Protein AF-A0A2J9UWI0-F1 (afdb_monomer)

Mean predicted aligned error: 16.7 Å

Organism: Vibrio mimicus (NCBI:txid674)

Structure (mmCIF, N/CA/C/O backbone):
data_AF-A0A2J9UWI0-F1
#
_entry.id   AF-A0A2J9UWI0-F1
#
loop_
_atom_site.group_PDB
_atom_site.id
_atom_site.type_symbol
_atom_site.label_atom_id
_atom_site.label_alt_id
_atom_site.label_comp_id
_atom_site.label_asym_id
_atom_site.label_entity_id
_atom_site.label_seq_id
_atom_site.pdbx_PDB_ins_code
_atom_site.Cartn_x
_atom_site.Cartn_y
_atom_site.Cartn_z
_atom_site.occupancy
_atom_site.B_iso_or_equiv
_atom_site.auth_seq_id
_atom_site.auth_comp_id
_atom_site.auth_asym_id
_atom_site.auth_atom_id
_atom_site.pdbx_PDB_model_num
ATOM 1 N N . MET A 1 1 ? -10.057 20.363 -61.666 1.00 54.41 1 MET A N 1
ATOM 2 C CA . MET A 1 1 ? -8.886 19.692 -61.058 1.00 54.41 1 MET A CA 1
ATOM 3 C C . MET A 1 1 ? -9.164 18.193 -61.062 1.00 54.41 1 MET A C 1
ATOM 5 O O . MET A 1 1 ? -10.151 17.788 -60.464 1.00 54.41 1 MET A O 1
ATOM 9 N N . SER A 1 2 ? -8.423 17.390 -61.832 1.00 67.81 2 SER A N 1
ATOM 10 C CA . SER A 1 2 ? -8.742 15.965 -62.015 1.00 67.81 2 SER A CA 1
ATOM 11 C C . SER A 1 2 ? -8.480 15.163 -60.732 1.00 67.81 2 SER A C 1
ATOM 13 O O . SER A 1 2 ? -7.499 15.394 -60.028 1.00 67.81 2 SER A O 1
ATOM 15 N N . MET A 1 3 ? -9.357 14.202 -60.431 1.00 69.88 3 MET A N 1
ATOM 16 C CA . MET A 1 3 ? -9.335 13.365 -59.217 1.00 69.88 3 MET A CA 1
ATOM 17 C C . MET A 1 3 ? -7.999 12.625 -58.997 1.00 69.88 3 MET A C 1
ATOM 19 O O . MET A 1 3 ? -7.644 12.277 -57.873 1.00 69.88 3 MET A O 1
ATOM 23 N N . ASN A 1 4 ? -7.229 12.429 -60.068 1.00 69.25 4 ASN A N 1
ATOM 24 C CA . ASN A 1 4 ? -5.918 11.783 -60.037 1.00 69.25 4 ASN A CA 1
ATOM 25 C C . ASN A 1 4 ? -4.821 12.697 -59.462 1.00 69.25 4 ASN A C 1
ATOM 27 O O . ASN A 1 4 ? -3.891 12.201 -58.831 1.00 69.25 4 ASN A O 1
ATOM 31 N N . LEU A 1 5 ? -4.960 14.021 -59.601 1.00 71.75 5 LEU A N 1
ATOM 32 C CA . LEU A 1 5 ? -4.016 14.997 -59.048 1.00 71.75 5 LEU A CA 1
ATOM 33 C C . LEU A 1 5 ? -4.143 15.097 -57.519 1.00 71.75 5 LEU A C 1
ATOM 35 O O . LEU A 1 5 ? -3.145 15.185 -56.810 1.00 71.75 5 LEU A O 1
ATOM 39 N N . LEU A 1 6 ? -5.377 15.007 -57.007 1.00 73.38 6 LEU A N 1
ATOM 40 C CA . LEU A 1 6 ? -5.657 15.006 -55.569 1.00 73.38 6 LEU A CA 1
ATOM 41 C C . LEU A 1 6 ? -5.113 13.736 -54.893 1.00 73.38 6 LEU A C 1
ATOM 43 O O . LEU A 1 6 ? -4.504 13.816 -53.830 1.00 73.38 6 LEU A O 1
ATOM 47 N N . LYS A 1 7 ? -5.262 12.570 -55.540 1.00 72.88 7 LYS A N 1
ATOM 48 C CA . LYS A 1 7 ? -4.714 11.294 -55.047 1.00 72.88 7 LYS A CA 1
ATOM 49 C C . LYS A 1 7 ? -3.183 11.294 -54.994 1.00 72.88 7 LYS A C 1
ATOM 51 O O . LYS A 1 7 ? -2.616 10.797 -54.025 1.00 72.88 7 LYS A O 1
ATOM 56 N N . ALA A 1 8 ? -2.519 11.875 -55.995 1.00 75.75 8 ALA A N 1
ATOM 57 C CA . ALA A 1 8 ? -1.060 11.989 -56.013 1.00 75.75 8 ALA A CA 1
ATOM 58 C C . ALA A 1 8 ? -0.539 12.890 -54.879 1.00 75.75 8 ALA A C 1
ATOM 60 O O . ALA A 1 8 ? 0.433 12.539 -54.212 1.00 75.75 8 ALA A O 1
ATOM 61 N N . PHE A 1 9 ? -1.230 14.002 -54.609 1.00 74.25 9 PHE A N 1
ATOM 62 C CA . PHE A 1 9 ? -0.861 14.932 -53.540 1.00 74.25 9 PHE A CA 1
ATOM 63 C C . PHE A 1 9 ? -1.030 14.316 -52.141 1.00 74.25 9 PHE A C 1
ATOM 65 O O . PHE A 1 9 ? -0.162 14.465 -51.284 1.00 74.25 9 PHE A O 1
ATOM 72 N N . VAL A 1 10 ? -2.107 13.551 -51.932 1.00 78.94 10 VAL A N 1
ATOM 73 C CA . VAL A 1 10 ? -2.337 12.810 -50.680 1.00 78.94 10 VAL A CA 1
ATOM 74 C C . VAL A 1 10 ? -1.281 11.717 -50.474 1.00 78.94 10 VAL A C 1
ATOM 76 O O . VAL A 1 10 ? -0.809 11.539 -49.357 1.00 78.94 10 VAL A O 1
ATOM 79 N N . CYS A 1 11 ? -0.851 11.024 -51.532 1.00 70.88 11 CYS A N 1
ATOM 80 C CA . CYS A 1 11 ? 0.161 9.968 -51.420 1.00 70.88 11 CYS A CA 1
ATOM 81 C C . CYS A 1 11 ? 1.552 10.529 -51.059 1.00 70.88 11 CYS A C 1
ATOM 83 O O . CYS A 1 11 ? 2.239 9.979 -50.203 1.00 70.88 11 CYS A O 1
ATOM 85 N N . MET A 1 12 ? 1.937 11.674 -51.637 1.00 65.06 12 MET A N 1
ATOM 86 C CA . MET A 1 12 ? 3.235 12.317 -51.381 1.00 65.06 12 MET A CA 1
ATOM 87 C C . MET A 1 12 ? 3.368 12.876 -49.949 1.00 65.06 12 MET A C 1
ATOM 89 O O . MET A 1 12 ? 4.473 12.940 -49.403 1.00 65.06 12 MET A O 1
ATOM 93 N N . LEU A 1 13 ? 2.243 13.240 -49.319 1.00 62.31 13 LEU A N 1
ATOM 94 C CA . LEU A 1 13 ? 2.195 13.679 -47.918 1.00 62.31 13 LEU A CA 1
ATOM 95 C C . LEU A 1 13 ? 2.383 12.524 -46.919 1.00 62.31 13 LEU A C 1
ATOM 97 O O . LEU A 1 13 ? 2.829 12.763 -45.800 1.00 62.31 13 LEU A O 1
ATOM 101 N N . VAL A 1 14 ? 2.088 11.280 -47.310 1.00 65.25 14 VAL A N 1
ATOM 102 C CA . VAL A 1 14 ? 2.164 10.107 -46.419 1.00 65.25 14 VAL A CA 1
ATOM 103 C C . VAL A 1 14 ? 3.553 9.444 -46.439 1.00 65.25 14 VAL A C 1
ATOM 105 O O . VAL A 1 14 ? 3.922 8.761 -45.488 1.00 65.25 14 VAL A O 1
ATOM 108 N N . THR A 1 15 ? 4.377 9.674 -47.469 1.00 63.19 15 THR A N 1
ATOM 109 C CA . THR A 1 15 ? 5.637 8.929 -47.683 1.00 63.19 15 THR A CA 1
ATOM 110 C C . THR A 1 15 ? 6.908 9.558 -47.093 1.00 63.19 15 THR A C 1
ATOM 112 O O . THR A 1 15 ? 7.984 9.003 -47.284 1.00 63.19 15 THR A O 1
ATOM 115 N N . ASN A 1 16 ? 6.834 10.697 -46.392 1.00 57.31 16 ASN A N 1
ATOM 116 C CA . ASN A 1 16 ? 8.026 11.459 -45.968 1.00 57.31 16 ASN A CA 1
ATOM 117 C C . ASN A 1 16 ? 8.316 11.466 -44.458 1.00 57.31 16 ASN A C 1
ATOM 119 O O . ASN A 1 16 ? 9.100 12.291 -43.995 1.00 57.31 16 ASN A O 1
ATOM 123 N N . ILE A 1 17 ? 7.742 10.551 -43.675 1.00 67.00 17 ILE A N 1
ATOM 124 C CA . ILE A 1 17 ? 8.135 10.393 -42.268 1.00 67.00 17 ILE A CA 1
ATOM 125 C C . ILE A 1 17 ? 9.065 9.182 -42.171 1.00 67.00 17 ILE A C 1
ATOM 127 O O . ILE A 1 17 ? 8.577 8.056 -42.051 1.00 67.00 17 ILE A O 1
ATOM 131 N N . PRO A 1 18 ? 10.398 9.354 -42.228 1.00 61.28 18 PRO A N 1
ATOM 132 C CA . PRO A 1 18 ? 11.292 8.291 -41.816 1.00 61.28 18 PRO A CA 1
ATOM 133 C C . PRO A 1 18 ? 11.094 8.056 -40.312 1.00 61.28 18 PRO A C 1
ATOM 135 O O . PRO A 1 18 ? 11.584 8.803 -39.465 1.00 61.28 18 PRO A O 1
ATOM 138 N N . PHE A 1 19 ? 10.316 7.025 -39.984 1.00 61.12 19 PHE A N 1
ATOM 139 C CA . PHE A 1 19 ? 10.094 6.561 -38.620 1.00 61.12 19 PHE A CA 1
ATOM 140 C C . PHE A 1 19 ? 11.351 5.824 -38.144 1.00 61.12 19 PHE A C 1
ATOM 142 O O . PHE A 1 19 ? 11.444 4.599 -38.195 1.00 61.12 19 PHE A O 1
ATOM 149 N N . TYR A 1 20 ? 12.365 6.581 -37.729 1.00 63.78 20 TYR A N 1
ATOM 150 C CA . TYR A 1 20 ? 13.526 6.025 -37.043 1.00 63.78 20 TYR A CA 1
ATOM 151 C C . TYR A 1 20 ? 13.118 5.653 -35.614 1.00 63.78 20 TYR A C 1
ATOM 153 O O . TYR A 1 20 ? 13.163 6.486 -34.709 1.00 63.78 20 TYR A O 1
ATOM 161 N N . ILE A 1 21 ? 12.720 4.397 -35.398 1.00 55.47 21 ILE A N 1
ATOM 162 C CA . ILE A 1 21 ? 12.589 3.852 -34.043 1.00 55.47 21 ILE A CA 1
ATOM 163 C C . ILE A 1 21 ? 14.000 3.575 -33.528 1.00 55.47 21 ILE A C 1
ATOM 165 O O . ILE A 1 21 ? 14.609 2.562 -33.868 1.00 55.47 21 ILE A O 1
ATOM 169 N N . LYS A 1 22 ? 14.538 4.468 -32.695 1.00 58.66 22 LYS A N 1
ATOM 170 C CA . LYS A 1 22 ? 15.651 4.098 -31.821 1.00 58.66 22 LYS A CA 1
ATOM 171 C C . LYS A 1 22 ? 15.073 3.390 -30.602 1.00 58.66 22 LYS A C 1
ATOM 173 O O . LYS A 1 22 ? 14.459 4.022 -29.750 1.00 58.66 22 LYS A O 1
ATOM 178 N N . ALA A 1 23 ? 15.230 2.072 -30.554 1.00 54.31 23 ALA A N 1
ATOM 179 C CA . ALA A 1 23 ? 14.948 1.296 -29.357 1.00 54.31 23 ALA A CA 1
ATOM 180 C C . ALA A 1 23 ? 16.140 1.441 -28.402 1.00 54.31 23 ALA A C 1
ATOM 182 O O . ALA A 1 23 ? 17.140 0.742 -28.545 1.00 54.31 23 ALA A O 1
ATOM 183 N N . GLU A 1 24 ? 16.062 2.380 -27.462 1.00 65.56 24 GLU A N 1
ATOM 184 C CA . GLU A 1 24 ? 16.965 2.391 -26.310 1.00 65.56 24 GLU A CA 1
ATOM 185 C C . GLU A 1 24 ? 16.378 1.489 -25.219 1.00 65.56 24 GLU A C 1
ATOM 187 O O . GLU A 1 24 ? 15.187 1.555 -24.908 1.00 65.56 24 GLU A O 1
ATOM 192 N N . SER A 1 25 ? 17.195 0.589 -24.672 1.00 64.62 25 SER A N 1
ATOM 193 C CA . SER A 1 25 ? 16.773 -0.308 -23.598 1.00 64.62 25 SER A CA 1
ATOM 194 C C . SER A 1 25 ? 16.553 0.493 -22.314 1.00 64.62 25 SER A C 1
ATOM 196 O O . SER A 1 25 ? 17.507 1.005 -21.730 1.00 64.62 25 SER A O 1
ATOM 198 N N . LEU A 1 26 ? 15.302 0.586 -21.866 1.00 71.25 26 LEU A N 1
ATOM 199 C CA . LEU A 1 26 ? 14.918 1.273 -20.638 1.00 71.25 26 LEU A CA 1
ATOM 200 C C . LEU A 1 26 ? 14.902 0.281 -19.466 1.00 71.25 26 LEU A C 1
ATOM 202 O O . LEU A 1 26 ? 13.996 -0.545 -19.365 1.00 71.25 26 LEU A O 1
ATOM 206 N N . SER A 1 27 ? 15.897 0.341 -18.577 1.00 76.75 27 SER A N 1
ATOM 207 C CA . SER A 1 27 ? 15.917 -0.485 -17.363 1.00 76.75 27 SER A CA 1
ATOM 208 C C . SER A 1 27 ? 15.174 0.221 -16.227 1.00 76.75 27 SER A C 1
ATOM 210 O O . SER A 1 27 ? 15.696 1.159 -15.624 1.00 76.75 27 SER A O 1
ATOM 212 N N . ILE A 1 28 ? 13.962 -0.235 -15.923 1.00 81.44 28 ILE A N 1
ATOM 213 C CA . ILE A 1 28 ? 13.206 0.204 -14.744 1.00 81.44 28 ILE A CA 1
ATOM 214 C C . ILE A 1 28 ? 13.525 -0.764 -13.591 1.00 81.44 28 ILE A C 1
ATOM 216 O O . ILE A 1 28 ? 13.618 -1.971 -13.838 1.00 81.44 28 ILE A O 1
ATOM 220 N N . PRO A 1 29 ? 13.722 -0.286 -12.346 1.00 81.06 29 PRO A N 1
ATOM 221 C CA . PRO A 1 29 ? 13.884 -1.173 -11.199 1.00 81.06 29 PRO A CA 1
ATOM 222 C C . PRO A 1 29 ? 12.660 -2.078 -11.010 1.00 81.06 29 PRO A C 1
ATOM 224 O O . PRO A 1 29 ? 11.550 -1.780 -11.450 1.00 81.06 29 PRO A O 1
ATOM 227 N N . SER A 1 30 ? 12.871 -3.210 -10.341 1.00 82.38 30 SER A N 1
ATOM 228 C CA . SER A 1 30 ? 11.760 -4.076 -9.949 1.00 82.38 30 SER A CA 1
ATOM 229 C C . SER A 1 30 ? 10.847 -3.357 -8.961 1.00 82.38 30 SER A C 1
ATOM 231 O O . SER A 1 30 ? 11.308 -2.568 -8.139 1.00 82.38 30 SER A O 1
ATOM 233 N N . ALA A 1 31 ? 9.557 -3.664 -9.037 1.00 78.62 31 ALA A N 1
ATOM 234 C CA . ALA A 1 31 ? 8.555 -3.035 -8.199 1.00 78.62 31 ALA A CA 1
ATOM 235 C C . ALA A 1 31 ? 8.813 -3.334 -6.711 1.00 78.62 31 ALA A C 1
ATOM 237 O O . ALA A 1 31 ? 8.883 -4.497 -6.304 1.00 78.62 31 ALA A O 1
ATOM 238 N N . THR A 1 32 ? 8.953 -2.288 -5.895 1.00 75.00 32 THR A N 1
ATOM 239 C CA . THR A 1 32 ? 9.121 -2.432 -4.444 1.00 75.00 32 THR A CA 1
ATOM 240 C C . THR A 1 32 ? 7.754 -2.518 -3.785 1.00 75.00 32 THR A C 1
ATOM 242 O O . THR A 1 32 ? 6.967 -1.575 -3.858 1.00 75.00 32 THR A O 1
ATOM 245 N N . ILE A 1 33 ? 7.476 -3.627 -3.103 1.00 78.31 33 ILE A N 1
ATOM 246 C CA . ILE A 1 33 ? 6.263 -3.763 -2.294 1.00 78.31 33 ILE A CA 1
ATOM 247 C C . ILE A 1 33 ? 6.450 -2.911 -1.026 1.00 78.31 33 ILE A C 1
ATOM 249 O O . ILE A 1 33 ? 7.436 -3.125 -0.315 1.00 78.31 33 ILE A O 1
ATOM 253 N N . PRO A 1 34 ? 5.550 -1.956 -0.721 1.00 72.56 34 PRO A N 1
ATOM 254 C CA . PRO A 1 34 ? 5.616 -1.193 0.521 1.00 72.56 34 PRO A CA 1
ATOM 255 C C . PRO A 1 34 ? 5.599 -2.146 1.718 1.00 72.56 34 PRO A C 1
ATOM 257 O O . PRO A 1 34 ? 4.718 -2.994 1.824 1.00 72.56 34 PRO A O 1
ATOM 260 N N . SER A 1 35 ? 6.568 -2.024 2.619 1.00 77.00 35 SER A N 1
ATOM 261 C CA . SER A 1 35 ? 6.615 -2.820 3.846 1.00 77.00 35 SER A CA 1
ATOM 262 C C . SER A 1 35 ? 6.007 -2.034 5.003 1.00 77.00 35 SER A C 1
ATOM 264 O O . SER A 1 35 ? 6.429 -0.909 5.264 1.00 77.00 35 SER A O 1
ATOM 266 N N . GLY A 1 36 ? 5.054 -2.624 5.719 1.00 81.00 36 GLY A N 1
ATOM 267 C CA . GLY A 1 36 ? 4.457 -2.031 6.913 1.00 81.00 36 GLY A CA 1
ATOM 268 C C . GLY A 1 36 ? 3.275 -2.861 7.391 1.00 81.00 36 GLY A C 1
ATOM 269 O O . GLY A 1 36 ? 2.517 -3.373 6.566 1.00 81.00 36 GLY A O 1
ATOM 270 N N . TYR A 1 37 ? 3.133 -3.008 8.705 1.00 82.88 37 TYR A N 1
ATOM 271 C CA . TYR A 1 37 ? 2.062 -3.784 9.319 1.00 82.88 37 TYR A CA 1
ATOM 272 C C . TYR A 1 37 ? 1.530 -3.028 10.530 1.00 82.88 37 TYR A C 1
ATOM 274 O O . TYR A 1 37 ? 2.314 -2.591 11.373 1.00 82.88 37 TYR A O 1
ATOM 282 N N . ASP A 1 38 ? 0.210 -2.905 10.613 1.00 84.88 38 ASP A N 1
ATOM 283 C CA . ASP A 1 38 ? -0.460 -2.474 11.831 1.00 84.88 38 ASP A CA 1
ATOM 284 C C . ASP A 1 38 ? -0.708 -3.702 12.696 1.00 84.88 38 ASP A C 1
ATOM 286 O O . ASP A 1 38 ? -1.269 -4.706 12.240 1.00 84.88 38 ASP A O 1
ATOM 290 N N . ARG A 1 39 ? -0.282 -3.611 13.955 1.00 86.31 39 ARG A N 1
ATOM 291 C CA . ARG A 1 39 ? -0.471 -4.659 14.951 1.00 86.31 39 ARG A CA 1
ATOM 292 C C . ARG A 1 39 ? -1.219 -4.100 16.145 1.00 86.31 39 ARG A C 1
ATOM 294 O O . ARG A 1 39 ? -0.748 -3.173 16.799 1.00 86.31 39 ARG A O 1
ATOM 301 N N . ILE A 1 40 ? -2.343 -4.724 16.471 1.00 87.38 40 ILE A N 1
ATOM 302 C CA . ILE A 1 40 ? -3.079 -4.455 17.705 1.00 87.38 40 ILE A CA 1
ATOM 303 C C . ILE A 1 40 ? -3.179 -5.733 18.526 1.00 87.38 40 ILE A C 1
ATOM 305 O O . ILE A 1 40 ? -3.267 -6.836 17.986 1.00 87.38 40 ILE A O 1
ATOM 309 N N . THR A 1 41 ? -3.147 -5.583 19.844 1.00 87.94 41 THR A N 1
ATOM 310 C CA . THR A 1 41 ? -3.398 -6.675 20.787 1.00 87.94 41 THR A CA 1
ATOM 311 C C . THR A 1 41 ? -4.494 -6.208 21.731 1.00 87.94 41 THR A C 1
ATOM 313 O O . THR A 1 41 ? -4.374 -5.134 22.317 1.00 87.94 41 THR A O 1
ATOM 316 N N . THR A 1 42 ? -5.583 -6.966 21.809 1.00 86.19 42 THR A N 1
ATOM 317 C CA . THR A 1 42 ? -6.720 -6.670 22.687 1.00 86.19 42 THR A CA 1
ATOM 318 C C . THR A 1 42 ? -6.436 -7.130 24.110 1.00 86.19 42 THR A C 1
ATOM 320 O O . THR A 1 42 ? -5.570 -7.979 24.339 1.00 86.19 42 THR A O 1
ATOM 323 N N . SER A 1 43 ? -7.237 -6.645 25.056 1.00 81.31 43 SER A N 1
ATOM 324 C CA . SER A 1 43 ? -7.133 -7.026 26.472 1.00 81.31 43 SER A CA 1
ATOM 325 C C . SER A 1 43 ? -7.374 -8.529 26.690 1.00 81.31 43 SER A C 1
ATOM 327 O O . SER A 1 43 ? -6.745 -9.136 27.550 1.00 81.31 43 SER A O 1
ATOM 329 N N . ASP A 1 44 ? -8.203 -9.142 25.837 1.00 82.31 44 ASP A N 1
ATOM 330 C CA . ASP A 1 44 ? -8.542 -10.575 25.866 1.00 82.31 44 ASP A CA 1
ATOM 331 C C . ASP A 1 44 ? -7.470 -11.488 25.228 1.00 82.31 44 ASP A C 1
ATOM 333 O O . ASP A 1 44 ? -7.656 -12.699 25.114 1.00 82.31 44 ASP A O 1
ATOM 337 N N . GLY A 1 45 ? -6.345 -10.924 24.770 1.00 82.06 45 GLY A N 1
ATOM 338 C CA . GLY A 1 45 ? -5.228 -11.675 24.184 1.00 82.06 45 GLY A CA 1
ATOM 339 C C . GLY A 1 45 ? -5.328 -11.964 22.680 1.00 82.06 45 GLY A C 1
ATOM 340 O O . GLY A 1 45 ? -4.398 -12.540 22.111 1.00 82.06 45 GLY A O 1
ATOM 341 N N . ALA A 1 46 ? -6.398 -11.545 21.996 1.00 84.69 46 ALA A N 1
ATOM 342 C CA . ALA A 1 46 ? -6.447 -11.597 20.538 1.00 84.69 46 ALA A CA 1
ATOM 343 C C . ALA A 1 46 ? -5.453 -10.591 19.929 1.00 84.69 46 ALA A C 1
ATOM 345 O O . ALA A 1 46 ? -5.382 -9.430 20.333 1.00 84.69 46 ALA A O 1
ATOM 346 N N . SER A 1 47 ? -4.680 -11.031 18.934 1.00 86.75 47 SER A N 1
ATOM 347 C CA . SER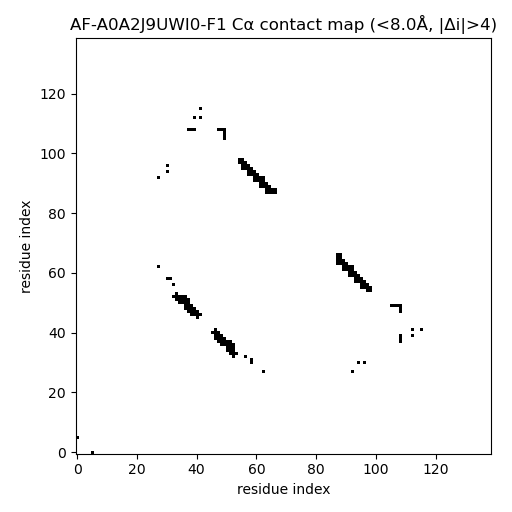 A 1 47 ? -3.788 -10.156 18.168 1.00 86.75 47 SER A CA 1
ATOM 348 C C . SER A 1 47 ? -4.230 -10.094 16.709 1.00 86.75 47 SER A C 1
ATOM 350 O O . SER A 1 47 ? -4.557 -11.113 16.102 1.00 86.75 47 SER A O 1
ATOM 352 N N . CYS A 1 48 ? -4.278 -8.881 16.163 1.00 87.31 48 CYS A N 1
ATOM 353 C CA . CYS A 1 48 ? -4.554 -8.623 14.753 1.00 87.31 48 CYS A CA 1
ATOM 354 C C . CYS A 1 48 ? -3.308 -8.000 14.140 1.00 87.31 48 CYS A C 1
ATOM 356 O O . CYS A 1 48 ? -2.788 -7.019 14.672 1.00 87.31 48 CYS A O 1
ATOM 358 N N . GLU A 1 49 ? -2.843 -8.577 13.037 1.00 87.06 49 GLU A N 1
ATOM 359 C CA . GLU A 1 49 ? -1.742 -8.057 12.238 1.00 87.06 49 GLU A CA 1
ATOM 360 C C . GLU A 1 49 ? -2.218 -7.950 10.792 1.00 87.06 49 GLU A C 1
ATOM 362 O O . GLU A 1 49 ? -2.636 -8.941 10.188 1.00 87.06 49 GLU A O 1
ATOM 367 N N . SER A 1 50 ? -2.199 -6.735 10.251 1.00 83.00 50 SER A N 1
ATOM 368 C CA . SER A 1 50 ? -2.581 -6.474 8.866 1.00 83.00 50 SER A CA 1
ATOM 369 C C . SER A 1 50 ? -1.507 -5.649 8.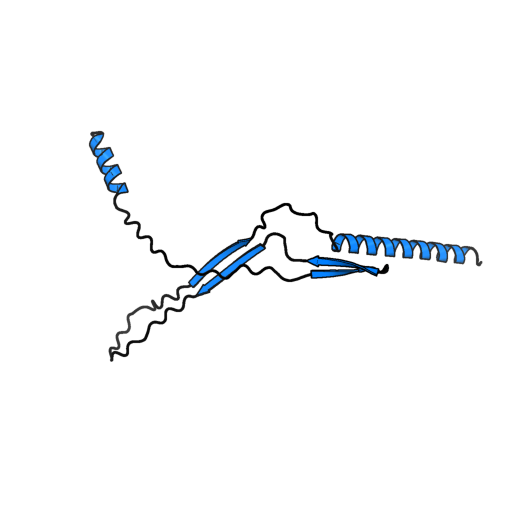188 1.00 83.00 50 SER A C 1
ATOM 371 O O . SER A 1 50 ? -1.045 -4.645 8.722 1.00 83.00 50 SER A O 1
ATOM 373 N N . THR A 1 51 ? -1.122 -6.053 6.981 1.00 78.75 51 THR A N 1
ATOM 374 C CA . THR A 1 51 ? -0.215 -5.258 6.156 1.00 78.75 51 THR A CA 1
ATOM 375 C C . THR A 1 51 ? -0.898 -3.944 5.781 1.00 78.75 51 THR A C 1
ATOM 377 O O . THR A 1 51 ? -2.042 -3.943 5.331 1.00 78.75 51 THR A O 1
ATOM 380 N N . ILE A 1 52 ? -0.183 -2.833 5.942 1.00 73.38 52 ILE A N 1
ATOM 381 C CA . ILE A 1 52 ? -0.588 -1.500 5.463 1.00 73.38 52 ILE A CA 1
ATOM 382 C C . ILE A 1 52 ? -0.454 -1.428 3.934 1.00 73.38 52 ILE A C 1
ATOM 384 O O . ILE A 1 52 ? -1.065 -0.586 3.278 1.00 73.38 52 ILE A O 1
ATOM 388 N N . ALA A 1 53 ? 0.357 -2.319 3.353 1.00 73.88 53 ALA A N 1
ATOM 389 C CA . ALA A 1 53 ? 0.584 -2.407 1.923 1.00 73.88 53 ALA A CA 1
ATOM 390 C C . ALA A 1 53 ? -0.744 -2.556 1.187 1.00 73.88 53 ALA A C 1
ATOM 392 O O . ALA A 1 53 ? -1.441 -3.568 1.291 1.00 73.88 53 ALA A O 1
ATOM 393 N N . SER A 1 54 ? -1.065 -1.515 0.428 1.00 73.12 54 SER A N 1
ATOM 394 C CA . SER A 1 54 ? -2.208 -1.525 -0.456 1.00 73.12 54 SER A CA 1
ATOM 395 C C . SER A 1 54 ? -2.055 -2.645 -1.476 1.00 73.12 54 SER A C 1
ATOM 397 O O . SER A 1 54 ? -0.996 -2.890 -2.055 1.00 73.12 54 SER A O 1
ATOM 399 N N . ASP A 1 55 ? -3.183 -3.279 -1.733 1.00 79.06 55 ASP A N 1
ATOM 400 C CA . ASP A 1 55 ? -3.374 -4.338 -2.702 1.00 79.06 55 ASP A CA 1
ATOM 401 C C . ASP A 1 55 ? -3.129 -3.854 -4.153 1.00 79.06 55 ASP A C 1
ATOM 403 O O . ASP A 1 55 ? -3.101 -4.665 -5.071 1.00 79.06 55 ASP A O 1
ATOM 407 N N . MET A 1 56 ? -2.977 -2.547 -4.388 1.00 85.19 56 MET A N 1
ATOM 408 C CA . MET A 1 56 ? -2.473 -1.925 -5.624 1.00 85.19 56 MET A CA 1
ATOM 409 C C . MET A 1 56 ? -1.537 -0.787 -5.236 1.00 85.19 56 MET A C 1
ATOM 411 O O . MET A 1 56 ? -1.865 -0.020 -4.326 1.00 85.19 56 MET A O 1
ATOM 415 N N . TYR A 1 57 ? -0.420 -0.625 -5.939 1.00 86.19 57 TYR A N 1
ATOM 416 C CA . TYR A 1 57 ? 0.486 0.495 -5.690 1.00 86.19 57 TYR A CA 1
ATOM 417 C C . TYR A 1 57 ? 1.018 1.109 -6.983 1.00 86.19 57 TYR A C 1
ATOM 419 O O . TYR A 1 57 ? 1.116 0.449 -8.021 1.00 86.19 57 TYR A O 1
ATOM 427 N N . ILE A 1 58 ? 1.338 2.401 -6.895 1.00 89.56 58 ILE A N 1
ATOM 428 C CA . ILE A 1 58 ? 1.967 3.190 -7.949 1.00 89.56 58 ILE A CA 1
ATOM 429 C C . ILE A 1 58 ? 3.362 3.604 -7.484 1.00 89.56 58 ILE A C 1
ATOM 431 O O . ILE A 1 58 ? 3.528 4.117 -6.378 1.00 89.56 58 ILE A O 1
ATOM 435 N N . GLN A 1 59 ? 4.364 3.365 -8.323 1.00 87.50 59 GLN A N 1
ATOM 436 C CA . GLN A 1 59 ? 5.734 3.804 -8.100 1.00 87.50 59 GLN A CA 1
ATOM 437 C C . GLN A 1 59 ? 6.136 4.736 -9.236 1.00 87.50 59 GLN A C 1
ATOM 439 O O . GLN A 1 59 ? 6.046 4.381 -10.408 1.00 87.50 59 GLN A O 1
ATOM 444 N N . THR A 1 60 ? 6.584 5.934 -8.890 1.00 90.81 60 THR A N 1
ATOM 445 C CA . THR A 1 60 ? 7.162 6.885 -9.838 1.00 90.81 60 THR A CA 1
ATOM 446 C C . THR A 1 60 ? 8.611 7.111 -9.475 1.00 90.81 60 THR A C 1
ATOM 448 O O . THR A 1 60 ? 8.932 7.244 -8.293 1.00 90.81 60 THR A O 1
ATOM 451 N N . GLY A 1 61 ? 9.481 7.194 -10.469 1.00 87.62 61 GLY A N 1
ATOM 452 C CA . GLY A 1 61 ? 10.891 7.400 -10.213 1.00 87.62 61 GLY A CA 1
ATOM 453 C C . GLY A 1 61 ? 11.611 8.060 -11.366 1.00 87.62 61 GLY A C 1
ATOM 454 O O . GLY A 1 61 ? 11.075 8.271 -12.453 1.00 87.62 61 GLY A O 1
ATOM 455 N N . LEU A 1 62 ? 12.853 8.400 -11.070 1.00 86.12 62 LEU A N 1
ATOM 456 C CA . LEU A 1 62 ? 13.772 9.057 -11.972 1.00 86.12 62 LEU A CA 1
ATOM 457 C C . LEU A 1 62 ? 14.942 8.113 -12.221 1.00 86.12 62 LEU A C 1
ATOM 459 O O . LEU A 1 62 ? 15.424 7.465 -11.292 1.00 86.12 62 LEU A O 1
ATOM 463 N N . MET A 1 63 ? 15.394 8.032 -13.463 1.00 80.56 63 MET A N 1
ATOM 464 C CA . MET A 1 63 ? 16.585 7.285 -13.847 1.00 80.56 63 MET A CA 1
ATOM 465 C C . MET A 1 63 ? 17.564 8.219 -14.549 1.00 80.56 63 MET A C 1
ATOM 467 O O . MET A 1 63 ? 17.145 9.100 -15.291 1.00 80.56 63 MET A O 1
ATOM 471 N N . GLY A 1 64 ? 18.860 8.026 -14.323 1.00 74.06 64 GLY A N 1
ATOM 472 C CA . GLY A 1 64 ? 19.921 8.732 -15.036 1.00 74.06 64 GLY A CA 1
ATOM 473 C C . GLY A 1 64 ? 20.888 7.721 -15.631 1.00 74.06 64 GLY A C 1
ATOM 474 O O . GLY A 1 64 ? 21.462 6.917 -14.895 1.00 74.06 64 GLY A O 1
ATOM 475 N N . VAL A 1 65 ? 21.064 7.744 -16.950 1.00 65.44 65 VAL A N 1
ATOM 476 C CA . VAL A 1 65 ? 22.064 6.928 -17.641 1.00 65.44 65 VAL A CA 1
ATOM 477 C C . VAL A 1 65 ? 23.336 7.756 -17.756 1.00 65.44 65 VAL A C 1
ATOM 479 O O . VAL A 1 65 ? 23.405 8.703 -18.536 1.00 65.44 65 VAL A O 1
ATOM 482 N N . LYS A 1 66 ? 24.351 7.399 -16.966 1.00 60.44 66 LYS A N 1
ATOM 483 C CA . LYS A 1 66 ? 25.693 7.966 -17.118 1.00 60.44 66 LYS A CA 1
ATOM 484 C C . LYS A 1 66 ? 26.343 7.335 -18.339 1.00 60.44 66 LYS A C 1
ATOM 486 O O . LYS A 1 66 ? 26.702 6.158 -18.312 1.00 60.44 66 LYS A O 1
ATOM 491 N N . VAL A 1 67 ? 26.478 8.104 -19.411 1.00 59.44 67 VAL A N 1
ATOM 492 C CA . VAL A 1 67 ? 27.269 7.680 -20.562 1.00 59.44 67 VAL A CA 1
ATOM 493 C C . VAL A 1 67 ? 28.728 7.914 -20.185 1.00 59.44 67 VAL A C 1
ATOM 495 O O . VAL A 1 67 ? 29.146 9.054 -20.011 1.00 59.44 67 VAL A O 1
ATOM 498 N N . ASN A 1 68 ? 29.506 6.846 -19.998 1.00 53.47 68 ASN A N 1
ATOM 499 C CA . ASN A 1 68 ? 30.954 6.980 -19.858 1.00 53.47 68 ASN A CA 1
ATOM 500 C C . ASN A 1 68 ? 31.502 7.436 -21.211 1.00 53.47 68 ASN A C 1
ATOM 502 O O . ASN A 1 68 ? 31.793 6.617 -22.082 1.00 53.47 68 ASN A O 1
ATOM 506 N N . GLN A 1 69 ? 31.604 8.746 -21.412 1.00 52.84 69 GLN A N 1
ATOM 507 C CA . GLN A 1 69 ? 32.384 9.282 -22.510 1.00 52.84 69 GLN A CA 1
ATOM 508 C C . GLN A 1 69 ? 33.850 9.096 -22.122 1.00 52.84 69 GLN A C 1
ATOM 510 O O . GLN A 1 69 ? 34.420 9.891 -21.376 1.00 52.84 69 GLN A O 1
ATOM 515 N N . GLU A 1 70 ? 34.432 7.974 -22.551 1.00 52.28 70 GLU A N 1
ATOM 516 C CA . GLU A 1 70 ? 35.858 7.713 -22.414 1.00 52.28 70 GLU A CA 1
ATOM 517 C C . GLU A 1 70 ? 36.603 8.877 -23.072 1.00 52.28 70 GLU A C 1
ATOM 519 O O . GLU A 1 70 ? 36.555 9.079 -24.287 1.00 52.28 70 GLU A O 1
ATOM 524 N N . TYR A 1 71 ? 37.190 9.722 -22.225 1.00 47.16 71 TYR A N 1
ATOM 525 C CA . TYR A 1 71 ? 37.877 10.941 -22.615 1.00 47.16 71 TYR A CA 1
ATOM 526 C C . TYR A 1 71 ? 39.181 10.526 -23.303 1.00 47.16 71 TYR A C 1
ATOM 528 O O . TYR A 1 71 ? 40.239 10.431 -22.682 1.00 47.16 71 TYR A O 1
ATOM 536 N N . GLY A 1 72 ? 39.091 10.216 -24.598 1.00 47.62 72 GLY A N 1
ATOM 537 C CA . GLY A 1 72 ? 40.241 9.998 -25.461 1.00 47.62 72 GLY A CA 1
ATOM 538 C C . GLY A 1 72 ? 41.117 11.243 -25.415 1.00 47.62 72 GLY A C 1
ATOM 539 O O . GLY A 1 72 ? 40.748 12.300 -25.925 1.00 47.62 72 GLY A O 1
ATOM 540 N N . HIS A 1 73 ? 42.258 11.129 -24.742 1.00 56.16 73 HIS A N 1
ATOM 541 C CA . HIS A 1 73 ? 43.223 12.201 -24.587 1.00 56.16 73 HIS A CA 1
ATOM 542 C C . HIS A 1 73 ? 43.760 12.609 -25.962 1.00 56.16 73 HIS A C 1
ATOM 544 O O . HIS A 1 73 ? 44.680 11.988 -26.474 1.00 56.16 73 HIS A O 1
ATOM 550 N N . ASN A 1 74 ? 43.197 13.666 -26.550 1.00 47.56 74 ASN A N 1
ATOM 551 C CA . ASN A 1 74 ? 43.777 14.344 -27.701 1.00 47.56 74 ASN A CA 1
ATOM 552 C C . ASN A 1 74 ? 43.773 15.855 -27.459 1.00 47.56 74 ASN A C 1
ATOM 554 O O . ASN A 1 74 ? 42.754 16.535 -27.408 1.00 47.56 74 ASN A O 1
ATOM 558 N N . THR A 1 75 ? 44.989 16.314 -27.201 1.00 52.66 75 THR A N 1
ATOM 559 C CA . THR A 1 75 ? 45.544 17.664 -27.265 1.00 52.66 75 THR A CA 1
ATOM 560 C C . THR A 1 75 ? 44.681 18.778 -27.877 1.00 52.66 75 THR A C 1
ATOM 562 O O . THR A 1 75 ? 44.339 18.734 -29.050 1.00 52.66 75 THR A O 1
ATOM 565 N N . LYS A 1 76 ? 44.533 19.853 -27.084 1.00 53.84 76 LYS A N 1
ATOM 566 C CA . LYS A 1 76 ? 44.563 21.279 -27.476 1.00 53.84 76 LYS A CA 1
ATOM 567 C C . LYS A 1 76 ? 43.615 21.702 -28.616 1.00 53.84 76 LYS A C 1
ATOM 569 O O . LYS A 1 76 ? 43.986 21.616 -29.772 1.00 53.84 76 LYS A O 1
ATOM 574 N N . HIS A 1 77 ? 42.510 22.365 -28.266 1.00 42.59 77 HIS A N 1
ATOM 575 C CA . HIS A 1 77 ? 42.177 23.697 -28.793 1.00 42.59 77 HIS A CA 1
ATOM 576 C C . HIS A 1 77 ? 41.090 24.359 -27.934 1.00 42.59 77 HIS A C 1
ATOM 578 O O . HIS A 1 77 ? 40.093 23.744 -27.572 1.00 42.59 77 HIS A O 1
ATOM 584 N N . TYR A 1 78 ? 41.352 25.608 -27.550 1.00 49.41 78 TYR A N 1
ATOM 585 C CA . TYR A 1 78 ? 40.451 26.477 -26.803 1.00 49.41 78 TYR A CA 1
ATOM 586 C C . TYR A 1 78 ? 39.501 27.103 -27.827 1.00 49.41 78 TYR A C 1
ATOM 588 O O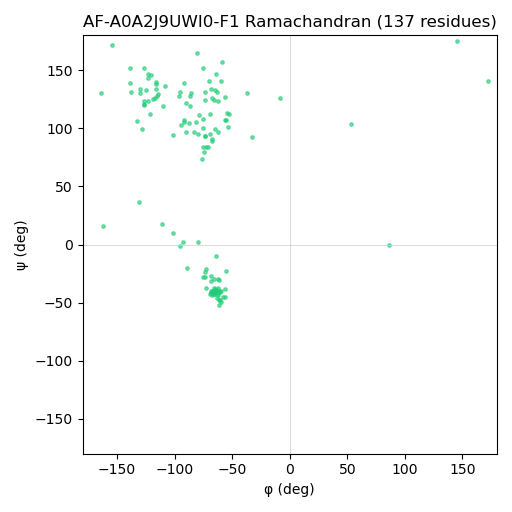 . TYR A 1 78 ? 39.881 28.057 -28.499 1.00 49.41 78 TYR A O 1
ATOM 596 N N . ASP A 1 79 ? 38.309 26.531 -27.983 1.00 45.41 79 ASP A N 1
ATOM 597 C CA . ASP A 1 79 ? 37.239 27.135 -28.775 1.00 45.41 79 ASP A CA 1
ATOM 598 C C . ASP A 1 79 ? 35.964 27.189 -27.927 1.00 45.41 79 ASP A C 1
ATOM 600 O O . ASP A 1 79 ? 35.263 26.200 -27.700 1.00 45.41 79 ASP A O 1
ATOM 604 N N . SER A 1 80 ? 35.714 28.375 -27.376 1.00 53.56 80 SER A N 1
ATOM 605 C CA . SER A 1 80 ? 34.579 28.697 -26.515 1.00 53.56 80 SER A CA 1
ATOM 606 C C . SER A 1 80 ? 33.306 28.863 -27.345 1.00 53.56 80 SER A C 1
ATOM 608 O O . SER A 1 80 ? 32.842 29.982 -27.545 1.00 53.56 80 SER A O 1
ATOM 610 N N . SER A 1 81 ? 32.729 27.772 -27.856 1.00 47.81 81 SER A N 1
ATOM 611 C CA . SER A 1 81 ? 31.356 27.797 -28.400 1.00 47.81 81 SER A CA 1
ATOM 612 C C . SER A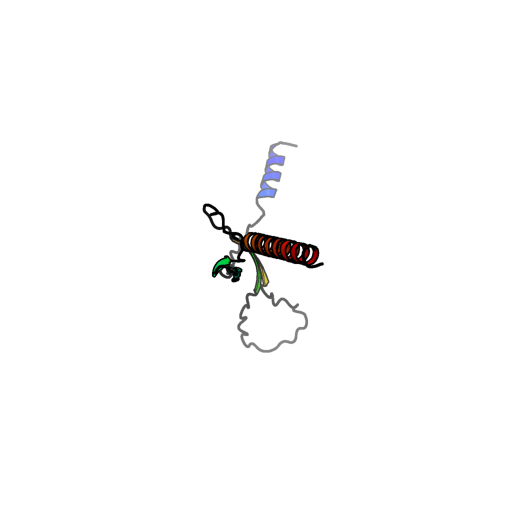 1 81 ? 30.669 26.432 -28.569 1.00 47.81 81 SER A C 1
ATOM 614 O O . SER A 1 81 ? 29.621 26.352 -29.210 1.00 47.81 81 SER A O 1
ATOM 616 N N . SER A 1 82 ? 31.155 25.351 -27.958 1.00 43.72 82 SER A N 1
ATOM 617 C CA . SER A 1 82 ? 30.394 24.098 -27.885 1.00 43.72 82 SER A CA 1
ATOM 618 C C . SER A 1 82 ? 29.532 24.092 -26.628 1.00 43.72 82 SER A C 1
ATOM 620 O O . SER A 1 82 ? 29.960 23.807 -25.513 1.00 43.72 82 SER A O 1
ATOM 622 N N . ARG A 1 83 ? 28.274 24.475 -26.845 1.00 42.41 83 ARG A N 1
ATOM 623 C CA . ARG A 1 83 ? 27.160 24.343 -25.911 1.00 42.41 83 ARG A CA 1
ATOM 624 C C . ARG A 1 83 ? 27.272 23.030 -25.145 1.00 42.41 83 ARG A C 1
ATOM 626 O O . ARG A 1 83 ? 27.403 21.978 -25.762 1.00 42.41 83 ARG A O 1
ATOM 633 N N . LEU A 1 84 ? 27.147 23.142 -23.829 1.00 44.84 84 LEU A N 1
ATOM 634 C CA . LEU A 1 84 ? 26.704 22.107 -22.904 1.00 44.84 84 LEU A CA 1
ATOM 635 C C . LEU A 1 84 ? 25.664 21.209 -23.594 1.00 44.84 84 LEU A C 1
ATOM 637 O O . LEU A 1 84 ? 24.480 21.528 -23.671 1.00 44.84 84 LEU A O 1
ATOM 641 N N . GLN A 1 85 ? 26.139 20.127 -24.187 1.00 44.31 85 GLN A N 1
ATOM 642 C CA . GLN A 1 85 ? 25.331 19.044 -24.723 1.00 44.31 85 GLN A CA 1
ATOM 643 C C . GLN A 1 85 ? 25.916 17.737 -24.191 1.00 44.31 85 GLN A C 1
ATOM 645 O O . GLN A 1 85 ? 25.954 16.726 -24.881 1.00 44.31 85 GLN A O 1
ATOM 650 N N . ASP A 1 86 ? 26.373 17.788 -22.939 1.00 47.50 86 ASP A N 1
ATOM 651 C CA . ASP A 1 86 ? 26.440 16.623 -22.077 1.00 47.50 86 ASP A CA 1
ATOM 652 C C . ASP A 1 86 ? 24.978 16.261 -21.803 1.00 47.50 86 ASP A C 1
ATOM 654 O O . ASP A 1 86 ? 24.286 16.881 -20.992 1.00 47.50 86 ASP A O 1
ATOM 658 N N . ARG A 1 87 ? 24.419 15.416 -22.674 1.00 51.53 87 ARG A N 1
ATOM 659 C CA . ARG A 1 87 ? 23.033 14.974 -22.560 1.00 51.53 87 ARG A CA 1
ATOM 660 C C . ARG A 1 87 ? 23.007 13.969 -21.423 1.00 51.53 87 ARG A C 1
ATOM 662 O O . ARG A 1 87 ? 23.102 12.770 -21.663 1.00 51.53 87 ARG A O 1
ATOM 669 N N . ASP A 1 88 ? 22.897 14.474 -20.199 1.00 58.31 88 ASP A N 1
ATOM 670 C CA . ASP A 1 88 ? 22.484 13.673 -19.057 1.00 58.31 88 ASP A CA 1
ATOM 671 C C . ASP A 1 88 ? 21.162 13.006 -19.446 1.00 58.31 88 ASP A C 1
ATOM 673 O O . ASP A 1 88 ? 20.102 13.636 -19.501 1.00 58.31 88 ASP A O 1
ATOM 677 N N . ASN A 1 89 ? 21.249 11.733 -19.825 1.00 68.38 89 ASN A N 1
ATOM 678 C CA . ASN A 1 89 ? 20.119 10.939 -20.270 1.00 68.38 89 ASN A CA 1
ATOM 679 C C . ASN A 1 89 ? 19.276 10.615 -19.036 1.00 68.38 89 ASN A C 1
ATOM 681 O O . ASN A 1 89 ? 19.443 9.582 -18.387 1.00 68.38 89 ASN A O 1
ATOM 685 N N . PHE A 1 90 ? 18.411 11.554 -18.675 1.00 74.94 90 PHE A N 1
ATOM 686 C CA . PHE A 1 90 ? 17.471 11.438 -17.577 1.00 74.94 90 PHE A CA 1
ATOM 687 C C . PHE A 1 90 ? 16.108 10.974 -18.094 1.00 74.94 90 PHE A C 1
ATOM 689 O O . PHE A 1 90 ? 15.567 11.528 -19.051 1.00 74.94 90 PHE A O 1
ATOM 696 N N . GLY A 1 91 ? 15.545 9.963 -17.442 1.00 79.25 91 GLY A N 1
ATOM 697 C CA . GLY A 1 91 ? 14.228 9.413 -17.735 1.00 79.25 91 GLY A CA 1
ATOM 698 C C . GLY A 1 91 ? 13.327 9.454 -16.507 1.00 79.25 91 GLY A C 1
ATOM 699 O O . GLY A 1 91 ? 13.782 9.282 -15.379 1.00 79.25 91 GLY A O 1
ATOM 700 N N . ILE A 1 92 ? 12.032 9.648 -16.728 1.00 87.56 92 ILE A N 1
ATOM 701 C CA . ILE A 1 92 ? 10.995 9.540 -15.697 1.00 87.56 92 ILE A CA 1
ATOM 702 C C . ILE A 1 92 ? 10.217 8.260 -15.992 1.00 87.56 92 ILE A C 1
ATOM 704 O O . ILE A 1 92 ? 9.883 8.003 -17.149 1.00 87.56 92 ILE A O 1
ATOM 708 N N . TYR A 1 93 ? 9.917 7.464 -14.970 1.00 87.25 93 TYR A N 1
ATOM 709 C CA . TYR A 1 93 ? 9.052 6.297 -15.115 1.00 87.25 93 TYR A CA 1
ATOM 710 C C . TYR A 1 93 ? 7.906 6.327 -14.107 1.00 87.25 93 TYR A C 1
ATOM 712 O O . TYR A 1 93 ? 8.027 6.868 -13.007 1.00 87.25 93 TYR A O 1
ATOM 720 N N . ALA A 1 94 ? 6.795 5.708 -14.498 1.00 91.12 94 ALA A N 1
ATOM 721 C CA . ALA A 1 94 ? 5.670 5.394 -13.635 1.00 91.12 94 ALA A CA 1
ATOM 722 C C . ALA A 1 94 ? 5.306 3.919 -13.838 1.00 91.12 94 ALA A C 1
ATOM 724 O O . ALA A 1 94 ? 5.166 3.459 -14.971 1.00 91.12 94 ALA A O 1
ATOM 725 N N . GLN A 1 95 ? 5.170 3.180 -12.743 1.00 88.00 95 GLN A N 1
ATOM 726 C CA . GLN A 1 95 ? 4.812 1.769 -12.713 1.00 88.00 95 GLN A CA 1
ATOM 727 C C . GLN A 1 95 ? 3.579 1.588 -11.832 1.00 88.00 95 GLN A C 1
ATOM 729 O O . GLN A 1 95 ? 3.519 2.109 -10.720 1.00 88.00 95 GLN A O 1
ATOM 734 N N . ILE A 1 96 ? 2.601 0.830 -12.323 1.00 90.56 96 ILE A N 1
ATOM 735 C CA . ILE A 1 96 ? 1.391 0.466 -11.582 1.00 90.56 96 ILE A CA 1
ATOM 736 C C . ILE A 1 96 ? 1.396 -1.051 -11.424 1.00 90.56 96 ILE A C 1
ATOM 738 O O . ILE A 1 96 ? 1.501 -1.770 -12.418 1.00 90.56 96 ILE A O 1
ATOM 742 N N . VAL A 1 97 ? 1.276 -1.537 -10.189 1.00 88.12 97 VAL A N 1
ATOM 743 C CA . VAL A 1 97 ? 1.226 -2.973 -9.892 1.00 88.12 97 VAL A CA 1
ATOM 744 C C . VAL A 1 97 ? -0.166 -3.358 -9.424 1.00 88.12 97 VAL A C 1
ATOM 746 O O . VAL A 1 97 ? -0.664 -2.866 -8.409 1.00 88.12 97 VAL A O 1
ATOM 749 N N . ILE A 1 98 ? -0.785 -4.262 -10.183 1.00 89.31 98 ILE A N 1
ATOM 750 C CA . ILE A 1 98 ? -2.123 -4.792 -9.930 1.00 89.31 98 ILE A CA 1
ATOM 751 C C . ILE A 1 98 ? -1.998 -6.312 -9.774 1.00 89.31 98 ILE A C 1
ATOM 753 O O . ILE A 1 98 ? -1.685 -6.993 -10.751 1.00 89.31 98 ILE A O 1
ATOM 757 N N . PRO A 1 99 ? -2.222 -6.867 -8.572 1.00 84.12 99 PRO A N 1
ATOM 758 C CA . PRO A 1 99 ? -2.299 -8.304 -8.375 1.00 84.12 99 PRO A CA 1
ATOM 759 C C . PRO A 1 99 ? -3.484 -8.861 -9.153 1.00 84.12 99 PRO A C 1
ATOM 761 O O . PRO A 1 99 ? -4.599 -8.346 -9.057 1.00 84.12 99 PRO A O 1
ATOM 764 N N . ILE A 1 100 ? -3.243 -9.926 -9.908 1.00 88.94 100 ILE A N 1
ATOM 765 C CA . ILE A 1 100 ? -4.289 -10.644 -10.629 1.00 88.94 100 ILE A CA 1
ATOM 766 C C . ILE A 1 100 ? -4.828 -11.739 -9.708 1.00 88.94 100 ILE A C 1
ATOM 768 O O . ILE A 1 100 ? -4.067 -12.586 -9.244 1.00 88.94 100 ILE A O 1
ATOM 772 N N . GLY A 1 101 ? -6.131 -11.718 -9.432 1.00 84.75 101 GLY A N 1
ATOM 773 C CA . GLY A 1 101 ? -6.797 -12.732 -8.614 1.00 84.75 101 GLY A CA 1
ATOM 774 C C . GLY A 1 101 ? -7.931 -12.173 -7.762 1.00 84.75 101 GLY A C 1
ATOM 775 O O . GLY A 1 101 ? -8.178 -10.966 -7.724 1.00 84.75 101 GLY A O 1
ATOM 776 N N . GLU A 1 102 ? -8.635 -13.069 -7.073 1.00 78.00 102 GLU A N 1
ATOM 777 C CA . GLU A 1 102 ? -9.701 -12.679 -6.157 1.00 78.00 102 GLU A CA 1
ATOM 778 C C . GLU A 1 102 ? -9.138 -11.934 -4.945 1.00 78.00 102 GLU A C 1
ATOM 780 O O . GLU A 1 102 ? -8.272 -12.418 -4.209 1.00 78.00 102 GLU A O 1
ATOM 785 N N . ARG A 1 103 ? -9.685 -10.741 -4.710 1.00 71.25 103 ARG A N 1
ATOM 786 C CA . ARG A 1 103 ? -9.436 -9.953 -3.505 1.00 71.25 103 ARG A CA 1
ATOM 787 C C . ARG A 1 103 ? -10.084 -10.659 -2.317 1.00 71.25 103 ARG A C 1
ATOM 789 O O . ARG A 1 103 ? -11.273 -10.485 -2.053 1.00 71.25 103 ARG A O 1
ATOM 796 N N . LYS A 1 104 ? -9.318 -11.466 -1.582 1.00 73.38 104 LYS A N 1
ATOM 797 C CA . LYS A 1 104 ? -9.812 -12.055 -0.333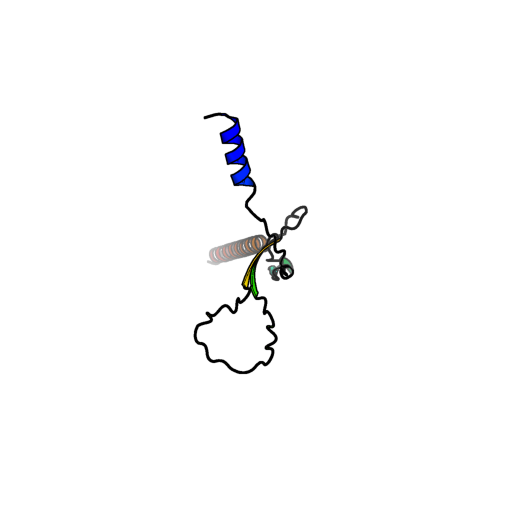 1.00 73.38 104 LYS A CA 1
ATOM 798 C C . LYS A 1 104 ? -10.052 -10.929 0.675 1.00 73.38 104 LYS A C 1
ATOM 800 O O . LYS A 1 104 ? -9.137 -10.161 0.964 1.00 73.38 104 LYS A O 1
ATOM 805 N N . LYS A 1 105 ? -11.270 -10.839 1.219 1.00 73.75 105 LYS A N 1
ATOM 806 C CA . LYS A 1 105 ? -11.629 -9.857 2.254 1.00 73.75 105 LYS A CA 1
ATOM 807 C C . LYS A 1 105 ? -10.630 -9.955 3.416 1.00 73.75 105 LYS A C 1
ATOM 809 O O . LYS A 1 105 ? -10.567 -10.986 4.086 1.00 73.75 105 LYS A O 1
ATOM 814 N N . ARG A 1 106 ? -9.817 -8.912 3.606 1.00 73.75 106 ARG A N 1
ATOM 815 C CA . ARG A 1 106 ? -8.859 -8.806 4.715 1.00 73.75 106 ARG A CA 1
ATOM 816 C C . ARG A 1 106 ? -9.604 -8.472 6.007 1.00 73.75 106 ARG A C 1
ATOM 818 O O . ARG A 1 106 ? -10.675 -7.865 5.970 1.00 73.75 106 ARG A O 1
ATOM 825 N N . ILE A 1 107 ? -9.041 -8.889 7.136 1.00 79.88 107 ILE A N 1
ATOM 826 C CA . ILE A 1 107 ? -9.505 -8.451 8.450 1.00 79.88 107 ILE A CA 1
ATOM 827 C C . ILE A 1 107 ? -9.068 -6.996 8.658 1.00 79.88 107 ILE A C 1
ATOM 829 O O . ILE A 1 107 ? -7.925 -6.652 8.379 1.00 79.88 107 ILE A O 1
ATOM 833 N N . ASP A 1 108 ? -9.986 -6.135 9.087 1.00 84.81 108 ASP A N 1
ATOM 834 C CA . ASP A 1 108 ? -9.708 -4.717 9.321 1.00 84.81 108 ASP A CA 1
ATOM 835 C C . ASP A 1 108 ? -9.369 -4.515 10.804 1.00 84.81 108 ASP A C 1
ATOM 837 O O . ASP A 1 108 ? -10.256 -4.535 11.666 1.00 84.81 108 ASP A O 1
ATOM 841 N N . CYS A 1 109 ? -8.076 -4.359 11.106 1.00 88.00 109 CYS A N 1
ATOM 842 C CA . CYS A 1 109 ? -7.625 -4.138 12.478 1.00 88.00 109 CYS A CA 1
ATOM 843 C C . CYS A 1 109 ? -8.124 -2.793 13.040 1.00 88.00 109 CYS A C 1
ATOM 845 O O . CYS A 1 109 ? -8.399 -2.722 14.236 1.00 88.00 109 CYS A O 1
ATOM 847 N N . ASN A 1 110 ? -8.338 -1.759 12.212 1.00 87.12 110 ASN A N 1
ATOM 848 C CA . ASN A 1 110 ? -8.910 -0.489 12.680 1.00 87.12 110 ASN A CA 1
ATOM 849 C C . ASN A 1 110 ? -10.345 -0.693 13.147 1.00 87.12 110 ASN A C 1
ATOM 851 O O . ASN A 1 110 ? -10.735 -0.225 14.218 1.00 87.12 110 ASN A O 1
ATOM 855 N N . ARG A 1 111 ? -11.122 -1.469 12.387 1.00 88.25 111 ARG A N 1
ATOM 856 C CA . ARG A 1 111 ? -12.486 -1.794 12.796 1.00 88.25 111 ARG A CA 1
ATOM 857 C C . ARG A 1 111 ? -12.522 -2.581 14.106 1.00 88.25 111 ARG A C 1
ATOM 859 O O . ARG A 1 111 ? -13.375 -2.312 14.951 1.00 88.25 111 ARG A O 1
ATOM 866 N N . LEU A 1 112 ? -11.618 -3.544 14.282 1.00 88.56 112 LEU A N 1
ATOM 867 C CA . LEU A 1 112 ? -11.493 -4.285 15.541 1.00 88.56 112 LEU A CA 1
ATOM 868 C C . LEU A 1 112 ? -11.123 -3.364 16.708 1.00 88.56 112 LEU A C 1
ATOM 870 O O . LEU A 1 112 ? -11.746 -3.447 17.764 1.00 88.56 112 LEU A O 1
ATOM 874 N N . TYR A 1 113 ? -10.179 -2.447 16.500 1.00 90.25 113 TYR A N 1
ATOM 875 C CA . TYR A 1 113 ? -9.787 -1.458 17.501 1.00 90.25 113 TYR A CA 1
ATOM 876 C C . TYR A 1 113 ? -10.966 -0.579 17.950 1.00 90.25 113 TYR A C 1
ATOM 878 O O . TYR A 1 113 ? -11.195 -0.399 19.144 1.00 90.25 113 TYR A O 1
ATOM 886 N N . GLU A 1 114 ? -11.778 -0.078 17.016 1.00 91.31 114 GLU A N 1
ATOM 887 C CA . GLU A 1 114 ? -12.968 0.716 17.358 1.00 91.31 114 GLU A CA 1
ATOM 888 C C . GLU A 1 114 ? -13.990 -0.062 18.197 1.00 91.31 114 GLU A C 1
ATOM 890 O O . GLU A 1 114 ? -14.625 0.497 19.100 1.00 91.31 114 GLU A O 1
ATOM 895 N N . LEU A 1 115 ? -14.186 -1.343 17.872 1.00 91.75 115 LEU A N 1
ATOM 896 C CA . LEU A 1 115 ? -15.096 -2.219 18.606 1.00 91.75 115 LEU A CA 1
ATOM 897 C C . LEU A 1 115 ? -14.592 -2.463 20.029 1.00 91.75 115 LEU A C 1
ATOM 899 O O . LEU A 1 115 ? -15.391 -2.405 20.963 1.00 91.75 115 LEU A O 1
ATOM 903 N N . GLU A 1 116 ? -13.284 -2.644 20.191 1.00 90.94 116 GLU A N 1
ATOM 904 C CA . GLU A 1 116 ? -12.637 -2.796 21.493 1.00 90.94 116 GLU A CA 1
ATOM 905 C C . GLU A 1 116 ? -12.852 -1.540 22.351 1.00 90.94 116 GLU A C 1
ATOM 907 O O . GLU A 1 116 ? -13.430 -1.618 23.435 1.00 90.94 116 GLU A O 1
ATOM 912 N N . ILE A 1 117 ? -12.548 -0.346 21.825 1.00 93.50 117 ILE A N 1
ATOM 913 C CA . ILE A 1 117 ? -12.786 0.923 22.537 1.00 93.50 117 ILE A CA 1
ATOM 914 C C . ILE A 1 117 ? -14.253 1.077 22.961 1.00 93.50 117 ILE A C 1
ATOM 916 O O . ILE A 1 117 ? -14.542 1.587 24.048 1.00 93.50 117 ILE A O 1
ATOM 920 N N . ARG A 1 118 ? -15.201 0.644 22.122 1.00 93.50 118 ARG A N 1
ATOM 921 C CA . ARG A 1 118 ? -16.628 0.674 22.467 1.00 93.50 118 ARG A CA 1
ATOM 922 C C . ARG A 1 118 ? -16.962 -0.297 23.597 1.00 93.50 118 ARG A C 1
ATOM 924 O O . ARG A 1 118 ? -17.705 0.088 24.499 1.00 93.50 118 ARG A O 1
ATOM 931 N N . ASN A 1 119 ? -16.429 -1.515 23.550 1.00 93.00 119 ASN A N 1
ATOM 932 C CA . ASN A 1 119 ? -16.645 -2.527 24.578 1.00 93.00 119 ASN A CA 1
ATOM 933 C C . ASN A 1 119 ? -16.100 -2.050 25.935 1.00 93.00 119 ASN A C 1
ATOM 935 O O . ASN A 1 119 ? -16.839 -2.017 26.918 1.00 93.00 119 ASN A O 1
ATOM 939 N N . LEU A 1 120 ? -14.864 -1.538 25.955 1.00 92.94 120 LEU A N 1
ATOM 940 C CA . LEU A 1 120 ? -14.252 -0.940 27.146 1.00 92.94 120 LEU A CA 1
ATOM 941 C C . LEU A 1 120 ? -15.102 0.201 27.724 1.00 92.94 120 LEU A C 1
ATOM 943 O O . LEU A 1 120 ? -15.356 0.244 28.926 1.00 92.94 120 LEU A O 1
ATOM 947 N N . LYS A 1 121 ? -15.609 1.110 26.882 1.00 95.12 121 LYS A N 1
ATOM 948 C CA . LYS A 1 121 ? -16.484 2.206 27.339 1.00 95.12 121 LYS A CA 1
ATOM 949 C C . LYS A 1 121 ? -17.800 1.706 27.936 1.00 95.12 121 LYS A C 1
ATOM 951 O O . LYS A 1 121 ? -18.261 2.272 28.923 1.00 95.12 121 LYS A O 1
ATOM 956 N N . ALA A 1 122 ? -18.403 0.670 27.356 1.00 95.12 122 ALA A N 1
ATOM 957 C CA . ALA A 1 122 ? -19.634 0.082 27.878 1.00 95.12 122 ALA A CA 1
ATOM 958 C C . ALA A 1 122 ? -19.409 -0.573 29.249 1.00 95.12 122 ALA A C 1
ATOM 960 O O . ALA A 1 122 ? -20.224 -0.392 30.154 1.00 95.12 122 ALA A O 1
ATOM 961 N N . GLN A 1 123 ? -18.278 -1.263 29.424 1.00 93.81 123 GLN A N 1
ATOM 962 C CA . GLN A 1 123 ? -17.886 -1.847 30.708 1.00 93.81 123 GLN A CA 1
ATOM 963 C C . GLN A 1 123 ? -17.660 -0.765 31.772 1.00 93.81 123 GLN A C 1
ATOM 965 O O . GLN A 1 123 ? -18.209 -0.864 32.866 1.00 93.81 123 GLN A O 1
ATOM 970 N N . LEU A 1 124 ? -16.944 0.315 31.434 1.00 94.69 124 LEU A N 1
ATOM 971 C CA . LEU A 1 124 ? -16.744 1.452 32.341 1.00 94.69 124 LEU A CA 1
ATOM 972 C C . LEU A 1 124 ? -18.062 2.124 32.740 1.00 94.69 124 LEU A C 1
ATOM 974 O O . LEU A 1 124 ? -18.247 2.484 33.900 1.00 94.69 124 LEU A O 1
ATOM 978 N N . LEU A 1 125 ? -18.986 2.288 31.791 1.00 95.50 125 LEU A N 1
ATOM 979 C CA . LEU A 1 125 ? -20.295 2.874 32.065 1.00 95.50 125 LEU A CA 1
ATOM 980 C C . LEU A 1 125 ? -21.110 1.993 33.016 1.00 95.50 125 LEU A C 1
ATOM 982 O O . LEU A 1 125 ? -21.712 2.518 33.947 1.00 95.50 125 LEU A O 1
ATOM 986 N N . LYS A 1 126 ? -21.092 0.670 32.816 1.00 94.56 126 LYS A N 1
ATOM 987 C CA . LYS A 1 126 ? -21.759 -0.282 33.710 1.00 94.56 126 LYS A CA 1
ATOM 988 C C . LYS A 1 126 ? -21.210 -0.190 35.137 1.00 94.56 126 LYS A C 1
ATOM 990 O O . LYS A 1 126 ? -21.993 -0.019 36.064 1.00 94.56 126 LYS A O 1
ATOM 995 N N . LEU A 1 127 ? -19.885 -0.220 35.292 1.00 93.62 127 LEU A N 1
ATOM 996 C CA . LEU A 1 127 ? -19.225 -0.107 36.599 1.00 93.62 127 LEU A CA 1
ATOM 997 C C . LEU A 1 127 ? -19.566 1.212 37.304 1.00 93.62 127 LEU A C 1
ATOM 999 O O . LEU A 1 127 ? -19.814 1.230 38.504 1.00 93.62 127 LEU A O 1
ATOM 1003 N N . LYS A 1 128 ? -19.625 2.318 36.553 1.00 92.25 128 LYS A N 1
ATOM 1004 C CA . LYS A 1 128 ? -20.002 3.626 37.100 1.00 92.25 128 LYS A CA 1
ATOM 1005 C C . LYS A 1 128 ? -21.457 3.669 37.576 1.00 92.25 128 LYS A C 1
ATOM 1007 O O . LYS A 1 128 ? -21.749 4.327 38.568 1.00 92.25 128 LYS A O 1
ATOM 1012 N N . LEU A 1 129 ? -22.373 3.005 36.872 1.00 93.88 129 LEU A N 1
ATOM 1013 C CA . LEU A 1 129 ? -23.771 2.911 37.303 1.00 93.88 129 LEU A CA 1
ATOM 1014 C C . LEU A 1 129 ? -23.914 2.065 38.572 1.00 93.88 129 LEU A C 1
ATOM 1016 O O . LEU A 1 129 ? -24.661 2.456 39.463 1.00 93.88 129 LEU A O 1
ATOM 1020 N N . GLU A 1 130 ? -23.188 0.946 38.659 1.00 91.38 130 GLU A N 1
ATOM 1021 C CA . GLU A 1 130 ? -23.152 0.103 39.861 1.00 91.38 130 GLU A CA 1
ATOM 1022 C C . GLU A 1 130 ? -22.620 0.897 41.066 1.00 91.38 130 GLU A C 1
ATOM 1024 O O . GLU A 1 130 ? -23.295 0.952 42.090 1.00 91.38 130 GLU A O 1
ATOM 1029 N N . SER A 1 131 ? -21.504 1.625 40.918 1.00 88.88 131 SER A N 1
ATOM 1030 C CA . SER A 1 131 ? -20.960 2.441 42.016 1.00 88.88 131 SER A CA 1
ATOM 1031 C C . SER A 1 131 ? -21.898 3.577 42.444 1.00 88.88 131 SER A C 1
ATOM 1033 O O . SER A 1 131 ? -22.042 3.840 43.629 1.00 88.88 131 SER A O 1
ATOM 1035 N N . MET A 1 132 ? -22.563 4.243 41.491 1.00 88.19 132 MET A N 1
ATOM 1036 C CA . MET A 1 132 ? -23.521 5.314 41.802 1.00 88.19 132 MET A CA 1
ATOM 1037 C C . MET A 1 132 ? -24.787 4.796 42.493 1.00 88.19 132 MET A C 1
ATOM 1039 O O . MET A 1 132 ? -25.403 5.533 43.256 1.00 88.19 132 MET A O 1
ATOM 1043 N N . SER A 1 133 ? -25.208 3.564 42.197 1.00 86.19 133 SER A N 1
ATOM 1044 C CA . SER A 1 133 ? -26.335 2.936 42.887 1.00 86.19 133 SER A CA 1
ATOM 1045 C C . SER A 1 133 ? -25.977 2.611 44.335 1.00 86.19 133 SER A C 1
ATOM 1047 O O . SER A 1 133 ? -26.799 2.851 45.210 1.00 86.19 133 SER A O 1
ATOM 1049 N N . ASP A 1 134 ? -24.779 2.084 44.598 1.00 84.06 134 ASP A N 1
ATOM 1050 C CA . ASP A 1 134 ? -24.347 1.738 45.961 1.00 84.06 134 ASP A CA 1
ATOM 1051 C C . ASP A 1 134 ? -24.284 2.964 46.883 1.00 84.06 134 ASP A C 1
ATOM 1053 O O . ASP A 1 134 ? -24.703 2.880 48.037 1.00 84.06 134 ASP A O 1
ATOM 105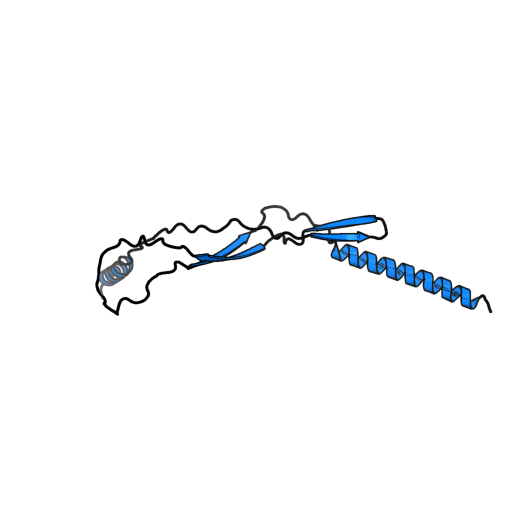7 N N . ASP A 1 135 ? -23.856 4.120 46.367 1.00 80.12 135 ASP A N 1
ATOM 1058 C CA . ASP A 1 135 ? -23.841 5.376 47.129 1.00 80.12 135 ASP A CA 1
ATOM 1059 C C . ASP A 1 135 ? -25.253 5.821 47.568 1.00 80.12 135 ASP A C 1
ATOM 1061 O O . ASP A 1 135 ? -25.403 6.427 48.624 1.00 80.12 135 ASP A O 1
ATOM 1065 N N . ILE A 1 136 ? -26.300 5.490 46.800 1.00 77.12 136 ILE A N 1
ATOM 1066 C CA . ILE A 1 136 ? -27.698 5.847 47.118 1.00 77.12 136 ILE A CA 1
ATOM 1067 C C . ILE A 1 136 ? -28.259 5.005 48.274 1.00 77.12 136 ILE A C 1
ATOM 1069 O O . ILE A 1 136 ? -29.157 5.460 48.979 1.00 77.12 136 ILE A O 1
ATOM 1073 N N . TRP A 1 137 ? -27.762 3.783 48.475 1.00 70.94 137 TRP A N 1
ATOM 1074 C CA . TRP A 1 137 ? -28.254 2.877 49.523 1.00 70.94 137 TRP A CA 1
ATOM 1075 C C 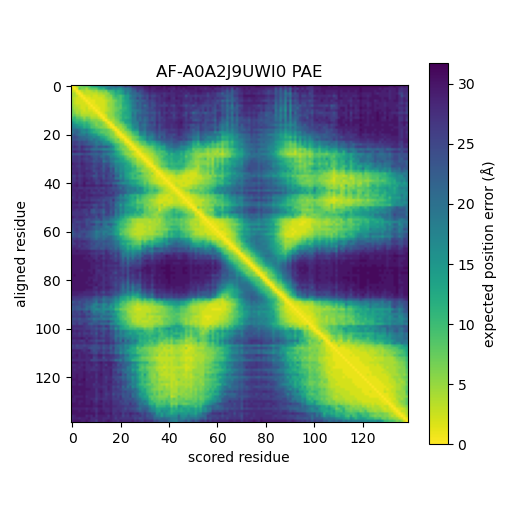. TRP A 1 137 ? -27.429 2.929 50.819 1.00 70.94 137 TRP A C 1
ATOM 1077 O O . TRP A 1 137 ? -27.761 2.215 51.765 1.00 70.94 137 TRP A O 1
ATOM 1087 N N . ASN A 1 138 ? -26.368 3.744 50.861 1.00 64.25 138 ASN A N 1
ATOM 1088 C CA . ASN A 1 138 ? -25.457 3.893 52.003 1.00 64.25 138 ASN A CA 1
ATOM 1089 C C . ASN A 1 138 ? -25.706 5.158 52.862 1.00 64.25 138 ASN A C 1
ATOM 1091 O O . ASN A 1 138 ? -2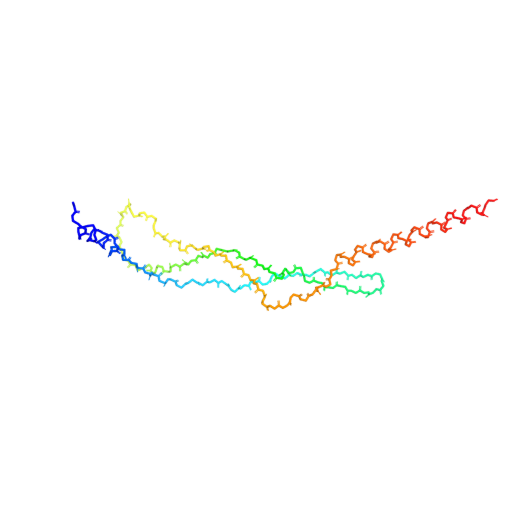4.898 5.448 53.748 1.00 64.25 138 ASN A O 1
ATOM 1095 N N . GLU A 1 139 ? -26.814 5.874 52.641 1.00 52.62 139 GLU A N 1
ATOM 1096 C CA . GLU A 1 139 ? -27.378 6.905 53.543 1.00 52.62 139 GLU A CA 1
ATOM 1097 C C . GLU A 1 139 ? -28.626 6.385 54.273 1.00 52.62 139 GLU A C 1
ATOM 1099 O O . GLU A 1 139 ? -28.790 6.737 55.466 1.00 52.62 139 GLU A O 1
#

Solvent-accessible surface area (backbone atoms only — not comparable to full-atom values): 9443 Å² total; per-residue (Å²): 133,62,74,66,60,57,53,51,56,57,52,62,70,68,73,73,71,85,82,77,81,79,85,73,88,80,86,71,80,80,87,77,78,66,84,49,66,53,71,50,71,49,97,89,69,54,70,41,78,37,66,67,47,62,82,54,52,76,49,72,52,77,48,72,53,82,76,83,74,78,78,75,89,70,82,88,80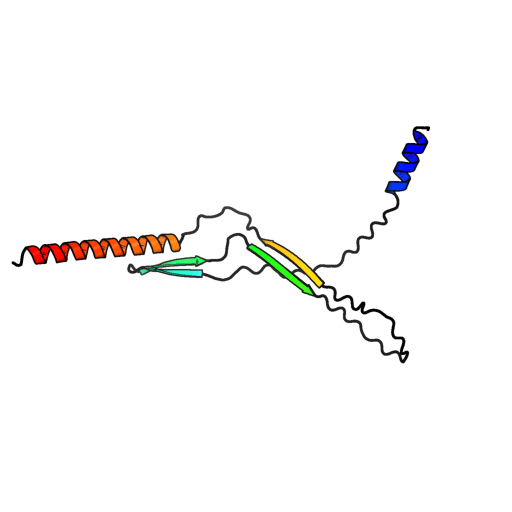,96,69,98,76,78,71,92,69,81,71,74,47,66,47,78,51,76,47,76,49,73,74,86,74,84,84,71,86,73,77,58,56,66,62,51,50,55,51,49,56,50,51,54,50,52,52,53,52,51,54,51,52,54,54,57,51,54,61,70,76,74,116

pLDDT: mean 74.92, std 14.89, range [42.41, 95.5]

Sequence (139 aa):
MSMNLLKAFVCMLVTNIPFYIKAESLSIPSATIPSGYDRITTSDGASCESTIASDMYIQTGLMGVKVNQEYGHNTKHYDSSSRLQDRDNFGIYAQIVIPIGERKKRIDCNRLYELEIRNLKAQLLKLKLESMSDDIWNE

Nearest PDB structures (foldseek):
  6j0f-assembly1_a  TM=3.475E-01  e=3.995E+00  Photorhabdus asymbiotica subsp. asymbiotica ATCC 43949
  7t7u-assembly1_C  TM=2.849E-01  e=6.916E+00  Chroomonas sp. M1627

Secondary structure (DSSP, 8-state):
--HHHHHHHHHHHHS------------PPPPPPPP-EEEEE-TTS-EEEEE-S-SSEEEEEEEEE--------------TT-------EEEEEEEEE---S-------HHHHHHHHHHHHHHHHHHHHHHHHHHHHH--

Radius of gyration: 34.96 Å; Cα contacts (8 Å, |Δi|>4): 93; chains: 1; bounding box: 74×41×116 Å

Foldseek 3Di:
DDPVVVVVVVVVVVPPDPPPDDDDDDDDDDDDFDFDWDWDAAPVGDIDIDGPGDLKDKDKDKDWDDDPPPPPDDDDDDDPDDPPPPPRPMDIDMDIDHDPDDDDDGDDVVVVVVVRVVVVVVVVVVVVVVVVVVVVVPD